Protein AF-A0A1B6LTP5-F1 (afdb_monomer)

Solvent-accessible surface area (backbone atoms only — not comparable to full-atom values): 7161 Å² total; per-residue (Å²): 114,50,76,56,92,80,65,54,70,67,59,55,53,52,52,50,52,52,48,52,52,49,47,65,78,39,52,94,36,56,46,75,42,66,85,75,42,91,41,58,79,63,34,39,38,73,46,77,48,63,45,97,82,66,47,29,32,32,39,39,36,42,29,46,72,28,31,40,36,32,54,70,44,69,54,53,80,86,54,36,30,70,74,47,83,49,97,93,43,55,33,67,57,40,37,45,36,68,76,67,64,50,85,71,74,79,76,77,76,83,69,93,62,86,83,78,80,80,131

Secondary structure (DSSP, 8-state):
-EE-TT--HHHHHHHHHHHHHHHHHTGGGEEEE-S---PPTTEEEEEEEE-TTSSEEEEEEEETTEEEEEEEEEPPTTTHHHH---SSS-HHHHHHHHHH------------S------

Structure (mmCIF, N/CA/C/O backbone):
data_AF-A0A1B6LTP5-F1
#
_entry.id   AF-A0A1B6LTP5-F1
#
loop_
_atom_site.group_PDB
_atom_site.id
_atom_site.type_symbol
_atom_site.label_atom_id
_atom_site.label_alt_id
_atom_site.label_comp_id
_atom_site.label_asym_id
_atom_site.label_entity_id
_atom_site.label_seq_id
_atom_site.pdbx_PDB_ins_code
_atom_site.Cartn_x
_atom_site.Cartn_y
_atom_site.Cartn_z
_atom_site.occupancy
_atom_site.B_iso_or_equiv
_atom_site.auth_seq_id
_atom_site.auth_comp_id
_atom_site.auth_asym_id
_atom_site.auth_atom_id
_atom_site.pdbx_PDB_model_num
ATOM 1 N N . SER A 1 1 ? -7.885 11.451 1.983 1.00 58.44 1 SER A N 1
ATOM 2 C CA . SER A 1 1 ? -8.425 10.881 3.230 1.00 58.44 1 SER A CA 1
ATOM 3 C C . SER A 1 1 ? -9.833 10.360 2.972 1.00 58.44 1 SER A C 1
ATOM 5 O O . SER A 1 1 ? -10.492 10.853 2.062 1.00 58.44 1 SER A O 1
ATOM 7 N N . VAL A 1 2 ? -10.267 9.317 3.680 1.00 67.62 2 VAL A N 1
ATOM 8 C CA . VAL A 1 2 ? -11.589 8.680 3.495 1.00 67.62 2 VAL A CA 1
ATOM 9 C C . VAL A 1 2 ? -12.360 8.751 4.817 1.00 67.62 2 VAL A C 1
ATOM 11 O O . VAL A 1 2 ? -11.737 8.634 5.867 1.00 67.62 2 VAL A O 1
ATOM 14 N N . ASN A 1 3 ? -13.682 8.948 4.771 1.00 72.81 3 ASN A N 1
ATOM 15 C CA . ASN A 1 3 ? -14.572 8.931 5.943 1.00 72.81 3 ASN A CA 1
ATOM 16 C C . ASN A 1 3 ? -15.394 7.624 5.960 1.00 72.81 3 ASN A C 1
ATOM 18 O O . ASN A 1 3 ? -15.940 7.248 4.921 1.00 72.81 3 ASN A O 1
ATOM 22 N N . PHE A 1 4 ? -15.514 6.924 7.102 1.00 67.75 4 PHE A N 1
ATOM 23 C CA . PHE A 1 4 ? -16.094 5.550 7.153 1.00 67.75 4 PHE A CA 1
ATOM 24 C C . PHE A 1 4 ? -17.433 5.406 7.886 1.00 67.75 4 PHE A C 1
ATOM 26 O O . PHE A 1 4 ? -17.795 4.284 8.250 1.00 67.75 4 PHE A O 1
ATOM 33 N N . GLU A 1 5 ? -18.194 6.484 8.092 1.00 67.25 5 GLU A N 1
ATOM 34 C CA . GLU A 1 5 ? -19.435 6.452 8.892 1.00 67.25 5 GLU A CA 1
ATOM 35 C C . GLU A 1 5 ? -20.460 5.394 8.444 1.00 67.25 5 GLU A C 1
ATOM 37 O O . GLU A 1 5 ? -21.245 4.919 9.261 1.00 67.25 5 GLU A O 1
ATOM 42 N N . LYS A 1 6 ? -20.436 4.967 7.173 1.00 71.56 6 LYS A N 1
ATOM 43 C CA . LYS A 1 6 ? -21.409 4.013 6.610 1.00 71.56 6 LYS A CA 1
ATOM 44 C C . LYS A 1 6 ? -20.79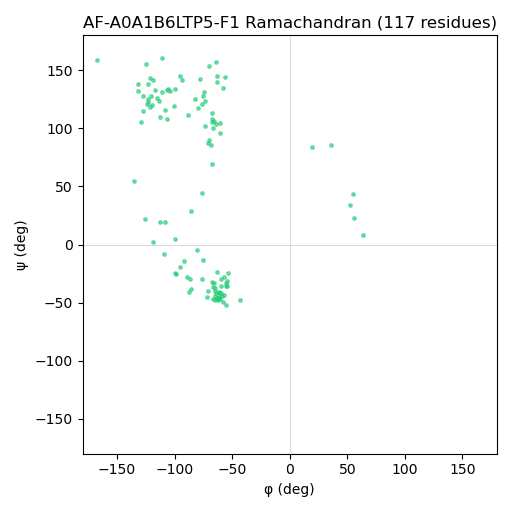2 2.782 5.946 1.00 71.56 6 LYS A C 1
ATOM 46 O O . LYS A 1 6 ? -21.444 2.153 5.118 1.00 71.56 6 LYS A O 1
ATOM 51 N N . ILE A 1 7 ? -19.552 2.409 6.276 1.00 77.19 7 ILE A N 1
ATOM 52 C CA . ILE A 1 7 ? -18.976 1.182 5.702 1.00 77.19 7 ILE A CA 1
ATOM 53 C C . ILE A 1 7 ? -19.617 -0.054 6.351 1.00 77.19 7 ILE A C 1
ATOM 55 O O . ILE A 1 7 ? -19.526 -0.204 7.575 1.00 77.19 7 ILE A O 1
ATOM 59 N N . PRO A 1 8 ? -20.221 -0.967 5.561 1.00 81.56 8 PRO A N 1
ATOM 60 C CA . PRO A 1 8 ? -20.792 -2.206 6.078 1.00 81.56 8 PRO A CA 1
ATOM 61 C C . PRO A 1 8 ? -19.763 -3.030 6.858 1.00 81.56 8 PRO A C 1
ATOM 63 O O . PRO A 1 8 ? -18.598 -3.120 6.466 1.00 81.56 8 PRO A O 1
ATOM 66 N N . ALA A 1 9 ? -20.200 -3.699 7.929 1.00 80.62 9 ALA A N 1
ATOM 67 C CA . ALA A 1 9 ? -19.333 -4.527 8.775 1.00 80.62 9 ALA A CA 1
ATOM 68 C C . ALA A 1 9 ? -18.557 -5.602 7.987 1.00 80.62 9 ALA A C 1
ATOM 70 O O . ALA A 1 9 ? -17.417 -5.915 8.325 1.00 80.62 9 ALA A O 1
ATOM 71 N N . PHE A 1 10 ? -19.140 -6.108 6.896 1.00 84.69 10 PHE A N 1
ATOM 72 C CA . PHE A 1 10 ? -18.473 -7.026 5.976 1.00 84.69 10 PHE A CA 1
ATOM 73 C C . PHE A 1 10 ? -17.149 -6.457 5.442 1.00 84.69 10 PHE A C 1
ATOM 75 O O . PHE A 1 10 ? -16.099 -7.081 5.591 1.00 84.69 10 PHE A O 1
ATOM 82 N N . TRP A 1 11 ? -17.176 -5.238 4.898 1.00 83.12 11 TRP A N 1
ATOM 83 C CA . TRP A 1 11 ? -15.990 -4.584 4.344 1.00 83.12 11 TRP A CA 1
ATOM 84 C C . TRP A 1 11 ? -14.955 -4.261 5.417 1.00 83.12 11 TRP A C 1
ATOM 86 O O . TRP A 1 11 ? -13.765 -4.385 5.149 1.00 83.12 11 TRP A O 1
ATOM 96 N N . LYS A 1 12 ? -15.390 -3.944 6.645 1.00 81.38 12 LYS A N 1
ATOM 97 C CA . LYS A 1 12 ? -14.481 -3.741 7.787 1.00 81.38 12 LYS A CA 1
ATOM 98 C C . LYS A 1 12 ? -13.683 -5.005 8.122 1.00 81.38 12 LYS A C 1
ATOM 100 O O . LYS A 1 12 ? -12.493 -4.928 8.401 1.00 81.38 12 LYS A O 1
ATOM 105 N N . ASN A 1 13 ? -14.318 -6.175 8.076 1.00 86.38 13 ASN A N 1
ATOM 106 C CA . ASN A 1 13 ? -13.632 -7.440 8.350 1.00 86.38 13 ASN A CA 1
ATOM 107 C C . ASN A 1 13 ? -12.666 -7.815 7.214 1.00 86.38 13 ASN A C 1
ATOM 109 O O . ASN A 1 13 ? -11.548 -8.269 7.454 1.00 86.38 13 ASN A O 1
ATOM 113 N N . VAL A 1 14 ? -13.074 -7.581 5.963 1.00 87.62 14 VAL A N 1
ATOM 114 C CA . VAL A 1 14 ? -12.220 -7.825 4.793 1.00 87.62 14 VAL A CA 1
ATOM 115 C C . VAL A 1 14 ? -10.970 -6.945 4.832 1.00 87.62 14 VAL A C 1
ATOM 117 O O . VAL A 1 14 ? -9.864 -7.462 4.672 1.00 87.62 14 VAL A O 1
ATOM 120 N N . THR A 1 15 ? -11.113 -5.644 5.098 1.00 84.44 15 THR A N 1
ATOM 121 C CA . THR A 1 15 ? -9.959 -4.737 5.198 1.00 84.44 15 THR A CA 1
ATOM 122 C C . THR A 1 15 ? -9.058 -5.092 6.373 1.00 84.44 15 THR A C 1
ATOM 124 O O . THR A 1 15 ? -7.840 -5.062 6.219 1.00 84.44 15 THR A O 1
ATOM 127 N N . TYR A 1 16 ? -9.624 -5.514 7.509 1.00 83.44 16 TYR A N 1
ATOM 128 C CA . TYR A 1 16 ? -8.842 -5.987 8.651 1.00 83.44 16 TYR A CA 1
ATOM 129 C C . TYR A 1 16 ? -7.995 -7.222 8.307 1.00 83.44 16 TYR A C 1
ATOM 131 O O . TYR A 1 16 ? -6.800 -7.262 8.601 1.00 83.44 16 TYR A O 1
ATOM 139 N N . LYS A 1 17 ? -8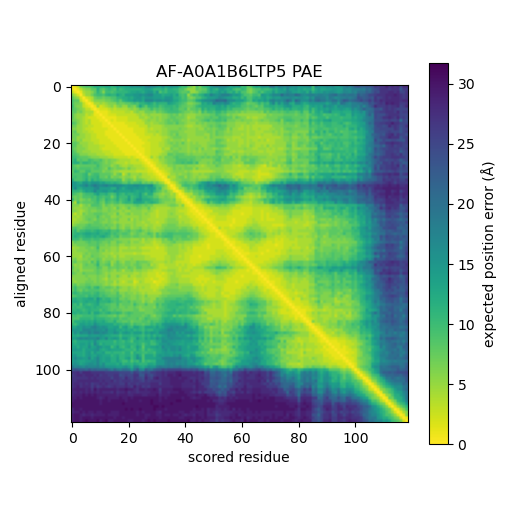.572 -8.213 7.613 1.00 88.44 17 LYS A N 1
ATOM 140 C CA . LYS A 1 17 ? -7.823 -9.393 7.147 1.00 88.44 17 LYS A CA 1
ATOM 141 C C . LYS A 1 17 ? -6.740 -9.028 6.135 1.00 88.44 17 LYS A C 1
ATOM 143 O O . LYS A 1 17 ? -5.627 -9.544 6.223 1.00 88.44 17 LYS A O 1
ATOM 148 N N . ALA A 1 18 ? -7.045 -8.133 5.197 1.00 86.50 18 ALA A N 1
ATOM 149 C CA . ALA A 1 18 ? -6.070 -7.649 4.224 1.00 86.50 18 ALA A CA 1
ATOM 150 C C . ALA A 1 18 ? -4.901 -6.927 4.912 1.00 86.50 18 ALA A C 1
ATOM 152 O O . ALA A 1 18 ? -3.742 -7.165 4.574 1.00 86.50 18 ALA A O 1
ATOM 153 N N . TYR A 1 19 ? -5.197 -6.107 5.924 1.00 84.00 19 TYR A N 1
ATOM 154 C CA . TYR A 1 19 ? -4.187 -5.458 6.750 1.00 84.00 19 TYR A CA 1
ATOM 155 C C . TYR A 1 19 ? -3.306 -6.475 7.479 1.00 84.00 19 TYR A C 1
ATOM 157 O O . TYR A 1 19 ? -2.085 -6.374 7.414 1.00 84.00 19 TYR A O 1
ATOM 165 N N . ALA A 1 20 ? -3.899 -7.491 8.112 1.00 86.19 20 ALA A N 1
ATOM 166 C CA . ALA A 1 20 ? -3.149 -8.536 8.807 1.00 86.19 20 ALA A CA 1
ATOM 167 C C . ALA A 1 20 ? -2.206 -9.306 7.864 1.00 86.19 20 ALA A C 1
ATOM 169 O O . ALA A 1 20 ? -1.048 -9.543 8.208 1.00 86.19 20 ALA A O 1
ATOM 170 N N . ALA A 1 21 ? -2.665 -9.640 6.654 1.00 87.00 21 ALA A N 1
ATOM 171 C CA . ALA A 1 21 ? -1.837 -10.290 5.640 1.00 87.00 21 ALA A CA 1
ATOM 172 C C . ALA A 1 21 ? -0.684 -9.388 5.169 1.00 87.00 21 ALA A C 1
ATOM 174 O O . ALA A 1 21 ? 0.456 -9.845 5.077 1.00 87.00 21 ALA A O 1
ATOM 175 N N . MET A 1 22 ? -0.954 -8.101 4.920 1.00 82.50 22 MET A N 1
ATOM 176 C CA . MET A 1 22 ? 0.089 -7.131 4.570 1.00 82.50 22 MET A CA 1
ATOM 177 C C . MET A 1 22 ? 1.102 -6.964 5.695 1.00 82.50 22 MET A C 1
ATOM 179 O O . MET A 1 22 ? 2.301 -7.019 5.441 1.00 82.50 22 MET A O 1
ATOM 183 N N . ARG A 1 23 ? 0.638 -6.821 6.937 1.00 83.94 23 ARG A N 1
ATOM 184 C CA . ARG A 1 23 ? 1.500 -6.737 8.114 1.00 83.94 23 ARG A CA 1
ATOM 185 C C . ARG A 1 23 ? 2.399 -7.962 8.226 1.00 83.94 23 ARG A C 1
ATOM 187 O O . ARG A 1 23 ? 3.578 -7.807 8.509 1.00 83.94 23 ARG A O 1
ATOM 194 N N . PHE A 1 24 ? 1.866 -9.160 7.995 1.00 85.19 24 PHE A N 1
ATOM 195 C CA . PHE A 1 24 ? 2.654 -10.389 8.033 1.00 85.19 24 PHE A CA 1
ATOM 196 C C . PHE A 1 24 ? 3.722 -10.417 6.930 1.00 85.19 24 PHE A C 1
ATOM 198 O O . PHE A 1 24 ? 4.891 -10.671 7.208 1.00 85.19 24 PHE A O 1
ATOM 205 N N . ALA A 1 25 ? 3.348 -10.090 5.691 1.00 81.31 25 ALA A N 1
ATOM 206 C CA . ALA A 1 25 ? 4.277 -10.071 4.560 1.00 81.31 25 ALA A CA 1
ATOM 207 C C . ALA A 1 25 ? 5.346 -8.968 4.671 1.00 81.31 25 ALA A C 1
ATOM 209 O O . ALA A 1 25 ? 6.472 -9.142 4.210 1.00 81.31 25 ALA A O 1
ATOM 210 N N . ALA A 1 26 ? 4.997 -7.836 5.282 1.00 81.31 26 ALA A N 1
ATOM 211 C CA . ALA A 1 26 ? 5.835 -6.648 5.399 1.00 81.31 26 ALA A CA 1
ATOM 212 C C . ALA A 1 26 ? 6.356 -6.407 6.827 1.00 81.31 26 ALA A C 1
ATOM 214 O O . ALA A 1 26 ? 6.771 -5.292 7.141 1.00 81.31 26 ALA A O 1
ATOM 215 N N . TYR A 1 27 ? 6.353 -7.431 7.689 1.00 80.62 27 TYR A N 1
ATOM 216 C CA . TYR A 1 27 ? 6.628 -7.295 9.126 1.00 80.62 27 TYR A CA 1
ATOM 217 C C . TYR A 1 27 ? 7.972 -6.617 9.437 1.00 80.62 27 TYR A C 1
ATOM 219 O O . TYR A 1 27 ? 8.088 -5.878 10.406 1.00 80.62 27 TYR A O 1
ATOM 227 N N . GLN A 1 28 ? 8.988 -6.816 8.594 1.00 81.25 28 GLN A N 1
ATOM 228 C CA . GLN A 1 28 ? 10.317 -6.216 8.776 1.00 81.25 28 GLN A CA 1
ATOM 229 C C . GLN A 1 28 ? 10.383 -4.719 8.437 1.00 81.25 28 GLN A C 1
ATOM 231 O O . GLN A 1 28 ? 11.364 -4.058 8.763 1.00 81.25 28 GLN A O 1
ATOM 236 N N . TYR A 1 29 ? 9.361 -4.188 7.767 1.00 83.69 29 TYR A N 1
ATOM 237 C CA . TYR A 1 29 ? 9.332 -2.823 7.244 1.00 83.69 29 TYR A CA 1
ATOM 238 C C . TYR A 1 29 ? 8.207 -1.984 7.852 1.00 83.69 29 TYR A C 1
ATOM 240 O O . TYR A 1 29 ? 8.042 -0.832 7.450 1.00 83.69 29 TYR A O 1
ATOM 248 N N . VAL A 1 30 ? 7.435 -2.545 8.790 1.00 86.25 30 VAL A N 1
ATOM 249 C CA . VAL A 1 30 ? 6.295 -1.886 9.430 1.00 86.25 30 VAL A CA 1
ATOM 250 C C . VAL A 1 30 ? 6.672 -1.339 10.806 1.00 86.25 30 VAL A C 1
ATOM 252 O O . VAL A 1 30 ? 7.284 -2.017 11.625 1.00 86.25 30 VAL A O 1
ATOM 255 N N . SER A 1 31 ? 6.270 -0.104 11.064 1.00 85.25 31 SER A N 1
ATOM 256 C CA . SER A 1 31 ? 6.318 0.548 12.364 1.00 85.25 31 SER A CA 1
ATOM 257 C C . SER A 1 31 ? 4.909 1.009 12.691 1.00 85.25 31 SER A C 1
ATOM 259 O O . SER A 1 31 ? 4.327 1.782 11.935 1.00 85.25 31 SER A O 1
ATOM 261 N N . GLU A 1 32 ? 4.350 0.545 13.799 1.00 83.88 32 GLU A N 1
ATOM 262 C CA . GLU A 1 32 ? 3.005 0.924 14.225 1.00 83.88 32 GLU A CA 1
ATOM 263 C C . GLU A 1 32 ? 3.054 1.614 15.577 1.00 83.88 32 GLU A C 1
ATOM 265 O O . GLU A 1 32 ? 3.803 1.204 16.463 1.00 83.88 32 GLU A O 1
ATOM 270 N N . ASP A 1 33 ? 2.221 2.631 15.732 1.00 82.88 33 ASP A N 1
ATOM 271 C CA . ASP A 1 33 ? 2.014 3.334 16.985 1.00 82.88 33 ASP A CA 1
ATOM 272 C C . ASP A 1 33 ? 0.535 3.255 17.374 1.00 82.88 33 ASP A C 1
ATOM 274 O O . ASP A 1 33 ? -0.343 3.731 16.647 1.00 82.88 33 ASP A O 1
ATOM 278 N N . PHE A 1 34 ? 0.280 2.626 18.520 1.00 80.50 34 PHE A N 1
ATOM 279 C CA . PHE A 1 34 ? -1.037 2.484 19.148 1.00 80.50 34 PHE A CA 1
ATOM 280 C C . PHE A 1 34 ? -1.166 3.327 20.424 1.00 80.50 34 PHE A C 1
ATOM 282 O O . PHE A 1 34 ? -2.247 3.381 21.003 1.00 80.50 34 PHE A O 1
ATOM 289 N N . ILE A 1 35 ? -0.072 3.931 20.903 1.00 69.44 35 ILE A N 1
ATOM 290 C CA . ILE A 1 35 ? -0.010 4.546 22.234 1.00 69.44 35 ILE A CA 1
ATOM 291 C C . ILE A 1 35 ? -0.536 5.982 22.185 1.00 69.44 35 ILE A C 1
ATOM 293 O O . ILE A 1 35 ? -1.265 6.388 23.087 1.00 69.44 35 ILE A O 1
ATOM 297 N N . SER A 1 36 ? -0.228 6.722 21.115 1.00 65.56 36 SER A N 1
ATOM 298 C CA . SER A 1 36 ? -0.652 8.122 20.960 1.00 65.56 36 SER A CA 1
ATOM 299 C C . SER A 1 36 ? -1.208 8.449 19.565 1.00 65.56 36 SER A C 1
ATOM 301 O O . SER A 1 36 ? -0.721 9.380 18.916 1.00 65.56 36 SER A O 1
ATOM 303 N N . PRO A 1 37 ? -2.227 7.727 19.059 1.00 64.06 37 PRO A N 1
ATOM 304 C CA . PRO A 1 37 ? -2.880 8.098 17.811 1.00 64.06 37 PRO A CA 1
ATOM 305 C C . PRO A 1 37 ? -3.712 9.375 18.019 1.00 64.06 37 PRO A C 1
ATOM 307 O O . PRO A 1 37 ? -4.905 9.322 18.293 1.00 64.06 37 PRO A O 1
ATOM 310 N N . ASN A 1 38 ? -3.097 10.548 17.853 1.00 70.88 38 ASN A N 1
ATOM 311 C CA . ASN A 1 38 ? -3.796 11.840 17.764 1.00 70.88 38 ASN A CA 1
ATOM 312 C C . ASN A 1 38 ? -4.448 12.025 16.378 1.00 70.88 38 ASN A C 1
ATOM 314 O O . ASN A 1 38 ? -4.329 13.077 15.751 1.00 70.88 38 ASN A O 1
ATOM 318 N N . ASN A 1 39 ? -5.105 10.978 15.876 1.00 78.94 39 ASN A N 1
ATOM 319 C CA . ASN A 1 39 ? -5.691 10.952 14.541 1.00 78.94 39 ASN A CA 1
ATOM 320 C C . ASN A 1 39 ? -7.179 11.339 14.593 1.00 78.94 39 ASN A C 1
ATOM 322 O O . ASN A 1 39 ? -7.873 10.984 15.550 1.00 78.94 39 ASN A O 1
ATOM 326 N N . PRO A 1 40 ? -7.697 12.041 13.569 1.00 76.06 40 PRO A N 1
ATOM 327 C CA . PRO A 1 40 ? -9.096 12.447 13.525 1.00 76.06 40 PRO A CA 1
ATOM 328 C C . PRO A 1 40 ? -10.052 11.240 13.606 1.00 76.06 40 PRO A C 1
ATOM 330 O O . PRO A 1 40 ? -9.852 10.234 12.913 1.00 76.06 40 PRO A O 1
ATOM 333 N N . PRO A 1 41 ? -11.117 11.315 14.431 1.00 72.50 41 PRO A N 1
ATOM 334 C CA . PRO A 1 41 ? -12.114 10.257 14.510 1.00 72.50 41 PRO A CA 1
ATOM 335 C C . PRO A 1 41 ? -12.833 10.106 13.162 1.00 72.50 41 PRO A C 1
ATOM 337 O O . PRO A 1 41 ? -13.067 11.079 12.452 1.00 72.50 41 PRO A O 1
ATOM 340 N N . ASN A 1 42 ? -13.194 8.870 12.809 1.00 76.38 42 ASN A N 1
ATOM 341 C CA . ASN A 1 42 ? -13.881 8.505 11.559 1.00 76.38 42 ASN A CA 1
ATOM 342 C C . ASN A 1 42 ? -13.122 8.760 10.246 1.00 76.38 42 ASN A C 1
ATOM 344 O O . ASN A 1 42 ? -13.706 8.532 9.182 1.00 76.38 42 ASN A O 1
ATOM 348 N N . GLN A 1 43 ? -11.839 9.126 10.297 1.00 78.25 43 GLN A N 1
ATOM 349 C CA . GLN A 1 43 ? -11.018 9.390 9.118 1.00 78.25 43 GLN A CA 1
ATOM 350 C C . GLN A 1 43 ? -9.762 8.504 9.091 1.00 78.25 43 GLN A C 1
ATOM 352 O O . GLN A 1 43 ? -9.145 8.236 10.117 1.00 78.25 43 GLN A O 1
ATOM 357 N N . ILE A 1 44 ? -9.429 7.983 7.906 1.00 82.00 44 ILE A N 1
ATOM 358 C CA . ILE A 1 44 ? -8.192 7.247 7.648 1.00 82.00 44 ILE A CA 1
ATOM 359 C C . ILE A 1 44 ? -7.519 7.986 6.515 1.00 82.00 44 ILE A C 1
ATOM 361 O O . ILE A 1 44 ? -8.098 8.231 5.444 1.00 82.00 44 ILE A O 1
ATOM 365 N N . GLU A 1 45 ? -6.285 8.362 6.781 1.00 83.81 45 GLU A N 1
ATOM 366 C CA . GLU A 1 45 ? -5.420 8.987 5.810 1.00 83.81 45 GLU A CA 1
ATOM 367 C C . GLU A 1 45 ? -4.414 7.964 5.324 1.00 83.81 45 GLU A C 1
ATOM 369 O O . GLU A 1 45 ? -3.802 7.244 6.109 1.00 83.81 45 GLU A O 1
ATOM 374 N N . PHE A 1 46 ? -4.266 7.902 4.008 1.00 85.25 46 PHE A N 1
ATOM 375 C CA . PHE A 1 46 ? -3.284 7.068 3.345 1.00 85.25 46 PHE A CA 1
ATOM 376 C C . PHE A 1 46 ? -2.384 7.988 2.541 1.00 85.25 46 PHE A C 1
ATOM 378 O O . PHE A 1 46 ? -2.867 8.806 1.756 1.00 85.25 46 PHE A O 1
ATOM 385 N N . ASN A 1 47 ? -1.085 7.845 2.738 1.00 85.38 47 ASN A N 1
ATOM 386 C CA . ASN A 1 47 ? -0.064 8.539 1.983 1.00 85.38 47 ASN A CA 1
ATOM 387 C C . ASN A 1 47 ? 0.911 7.492 1.447 1.00 85.38 47 ASN A C 1
ATOM 389 O O . ASN A 1 47 ? 1.391 6.650 2.202 1.00 85.38 47 ASN A O 1
ATOM 393 N N . ALA A 1 48 ? 1.164 7.518 0.144 1.00 87.00 48 ALA A N 1
ATOM 394 C CA . ALA A 1 48 ? 2.084 6.608 -0.515 1.00 87.00 48 ALA A CA 1
ATOM 395 C C . ALA A 1 48 ? 3.083 7.432 -1.322 1.00 87.00 48 ALA A C 1
ATOM 397 O O . ALA A 1 48 ? 2.714 8.096 -2.287 1.00 87.00 48 ALA A O 1
ATOM 398 N N . ASN A 1 49 ? 4.350 7.365 -0.929 1.00 87.62 49 ASN A N 1
ATOM 399 C CA . ASN A 1 49 ? 5.444 8.058 -1.588 1.00 87.62 49 ASN A CA 1
ATOM 400 C C . ASN A 1 49 ? 6.358 7.031 -2.242 1.00 87.62 49 ASN A C 1
ATOM 402 O O . ASN A 1 49 ? 7.054 6.278 -1.556 1.00 87.62 49 ASN A O 1
ATOM 406 N N . PHE A 1 50 ? 6.353 6.991 -3.569 1.00 86.25 50 PHE A N 1
ATOM 407 C CA . PHE A 1 50 ? 7.270 6.152 -4.330 1.00 86.25 50 PHE A CA 1
ATOM 408 C C . PHE A 1 50 ? 8.650 6.809 -4.391 1.00 86.25 50 PHE A C 1
ATOM 410 O O . PHE A 1 50 ? 8.766 8.028 -4.512 1.00 86.25 50 PHE A O 1
ATOM 417 N N . ALA A 1 51 ? 9.705 6.001 -4.314 1.00 85.81 51 ALA A N 1
ATOM 418 C CA . ALA A 1 51 ? 11.051 6.473 -4.606 1.00 85.81 51 ALA A CA 1
ATOM 419 C C . ALA A 1 51 ? 11.161 6.909 -6.084 1.00 85.81 51 ALA A C 1
ATOM 421 O O . ALA A 1 51 ? 10.402 6.405 -6.917 1.00 85.81 51 ALA A O 1
ATOM 422 N N . PRO A 1 52 ? 12.118 7.786 -6.448 1.00 81.94 52 PRO A N 1
ATOM 423 C CA . PRO A 1 52 ? 12.287 8.250 -7.831 1.00 81.94 52 PRO A CA 1
ATOM 424 C C . PRO A 1 52 ? 12.513 7.120 -8.843 1.00 81.94 52 PRO A C 1
ATOM 426 O O . PRO A 1 52 ? 12.149 7.233 -10.008 1.00 81.94 52 PRO A O 1
ATOM 429 N N . ASP A 1 53 ? 13.091 6.001 -8.401 1.00 82.88 53 ASP A N 1
ATOM 430 C CA . ASP A 1 53 ? 13.300 4.816 -9.231 1.00 82.88 53 ASP A CA 1
ATOM 431 C C . ASP A 1 53 ? 12.038 3.943 -9.376 1.00 82.88 53 ASP A C 1
ATOM 433 O O . ASP A 1 53 ? 12.048 2.958 -10.118 1.00 82.88 53 ASP A O 1
ATOM 437 N N . LEU A 1 54 ? 10.951 4.285 -8.676 1.00 80.69 54 LEU A N 1
ATOM 438 C CA . LEU A 1 54 ? 9.672 3.579 -8.608 1.00 80.69 54 LEU A CA 1
ATOM 439 C C . LEU A 1 54 ? 9.816 2.111 -8.165 1.00 80.69 54 LEU A C 1
ATOM 441 O O . LEU A 1 54 ? 8.982 1.277 -8.529 1.00 80.69 54 LEU A O 1
ATOM 445 N N . ARG A 1 55 ? 10.898 1.747 -7.458 1.00 84.94 55 ARG A N 1
ATOM 446 C CA . ARG A 1 55 ? 11.149 0.367 -6.988 1.00 84.94 55 ARG A CA 1
ATOM 447 C C . ARG A 1 55 ? 10.767 0.161 -5.534 1.00 84.94 55 ARG A C 1
ATOM 449 O O . ARG A 1 55 ? 10.478 -0.974 -5.150 1.00 84.94 55 ARG A O 1
ATOM 456 N N . SER A 1 56 ? 10.763 1.225 -4.743 1.00 87.06 56 SER A N 1
ATOM 457 C CA . SER A 1 56 ? 10.308 1.197 -3.361 1.00 87.06 56 SER A CA 1
ATOM 458 C C . SER A 1 56 ? 9.212 2.222 -3.101 1.00 87.06 56 SER A C 1
ATOM 460 O O . SER A 1 56 ? 9.075 3.216 -3.817 1.00 87.06 56 SER A O 1
ATOM 462 N N . VAL A 1 57 ? 8.400 1.945 -2.084 1.00 88.50 57 VAL A N 1
ATOM 463 C CA . VAL A 1 57 ? 7.324 2.822 -1.628 1.00 88.50 57 VAL A CA 1
ATOM 464 C C . VAL A 1 57 ? 7.386 2.987 -0.113 1.00 88.50 57 VAL A C 1
ATOM 466 O O . VAL A 1 57 ? 7.627 2.033 0.629 1.00 88.50 57 VAL A O 1
ATOM 469 N N . ASN A 1 58 ? 7.169 4.214 0.340 1.00 89.75 58 ASN A N 1
ATOM 470 C CA . ASN A 1 58 ? 6.899 4.541 1.729 1.00 89.75 58 ASN A CA 1
ATOM 471 C C . ASN A 1 58 ? 5.394 4.732 1.873 1.00 89.75 58 ASN A C 1
ATOM 473 O O . ASN A 1 58 ? 4.829 5.604 1.217 1.00 89.75 58 ASN A O 1
ATOM 477 N N . LEU A 1 59 ? 4.750 3.921 2.704 1.00 87.94 59 LEU A N 1
ATOM 478 C CA . LEU A 1 59 ? 3.314 3.999 2.939 1.00 87.94 59 LEU A CA 1
ATOM 479 C C . LEU A 1 59 ? 3.067 4.431 4.377 1.00 87.94 59 LEU A C 1
ATOM 481 O O . LEU A 1 59 ? 3.506 3.769 5.308 1.00 87.94 59 LEU A O 1
ATOM 485 N N . THR A 1 60 ? 2.337 5.518 4.565 1.00 88.12 60 THR A N 1
ATOM 486 C CA . THR A 1 60 ? 1.886 5.979 5.874 1.00 88.12 60 THR A CA 1
ATOM 487 C C . THR A 1 60 ? 0.372 5.891 5.911 1.00 88.12 60 THR A C 1
ATOM 489 O O . THR A 1 60 ? -0.312 6.430 5.044 1.00 88.12 60 THR A O 1
ATOM 492 N N . MET A 1 61 ? -0.150 5.203 6.916 1.00 87.69 61 MET A N 1
ATOM 493 C CA . MET A 1 61 ? -1.570 5.093 7.195 1.00 87.69 61 MET A CA 1
ATOM 494 C 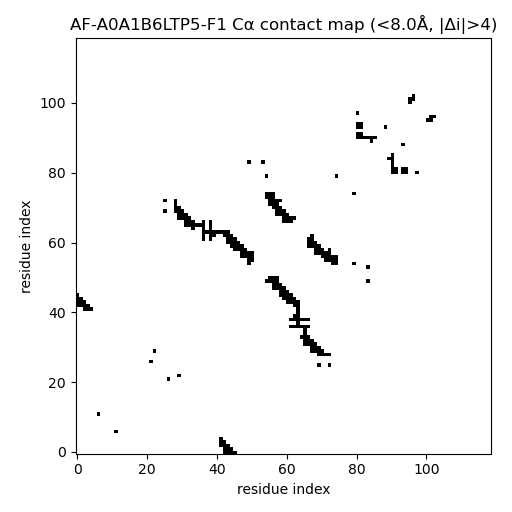C . MET A 1 61 ? -1.839 5.664 8.584 1.00 87.69 61 MET A C 1
ATOM 496 O O . MET A 1 61 ? -1.317 5.153 9.570 1.00 87.69 61 MET A O 1
ATOM 500 N N . ALA A 1 62 ? -2.666 6.696 8.667 1.00 87.19 62 ALA A N 1
ATOM 501 C CA . ALA A 1 62 ? -3.144 7.248 9.927 1.00 87.19 62 ALA A CA 1
ATOM 502 C C . ALA A 1 62 ? -4.604 6.836 10.100 1.00 87.19 62 ALA A C 1
ATOM 504 O O . ALA A 1 62 ? -5.463 7.319 9.368 1.00 87.19 62 ALA A O 1
ATOM 505 N N . ALA A 1 63 ? -4.879 5.908 11.016 1.00 84.31 63 ALA A N 1
ATOM 506 C CA . ALA A 1 63 ? -6.223 5.456 11.354 1.00 84.31 63 ALA A CA 1
ATOM 507 C C . ALA A 1 63 ? -6.608 5.924 12.770 1.00 84.31 63 ALA A C 1
ATOM 509 O O . ALA A 1 63 ? -5.725 6.194 13.583 1.00 84.31 63 ALA A O 1
ATOM 510 N N . PRO A 1 64 ? -7.903 5.970 13.131 1.00 80.69 64 PRO A N 1
ATOM 511 C CA . PRO A 1 64 ? -8.321 6.506 14.431 1.00 80.69 64 PRO A CA 1
ATOM 512 C C . PRO A 1 64 ? -7.733 5.754 15.633 1.00 80.69 64 PRO A C 1
ATOM 514 O O . PRO A 1 64 ? -7.534 6.331 16.691 1.00 80.69 64 PRO A O 1
ATOM 517 N N . LEU A 1 65 ? -7.467 4.455 15.470 1.00 81.94 65 LEU A N 1
ATOM 518 C CA . LEU A 1 65 ? -6.973 3.586 16.540 1.00 81.94 65 LEU A CA 1
ATOM 519 C C . LEU A 1 65 ? -5.448 3.435 16.549 1.00 81.94 65 LEU A C 1
ATOM 521 O O . LEU A 1 65 ? -4.904 2.969 17.544 1.00 81.94 65 LEU A O 1
ATOM 525 N N . PHE A 1 66 ? -4.771 3.740 15.440 1.00 85.12 66 PHE A N 1
ATOM 526 C CA . PHE A 1 66 ? -3.329 3.546 15.301 1.00 85.12 66 PHE A CA 1
ATOM 527 C C . PHE A 1 66 ? -2.778 4.245 14.063 1.00 85.12 66 PHE A C 1
ATOM 529 O O . PHE A 1 66 ? -3.487 4.472 13.081 1.00 85.12 66 PHE A O 1
ATOM 536 N N . THR A 1 67 ? -1.479 4.500 14.074 1.00 86.31 67 THR A N 1
ATOM 537 C CA . THR A 1 67 ? -0.732 4.933 12.894 1.00 86.31 67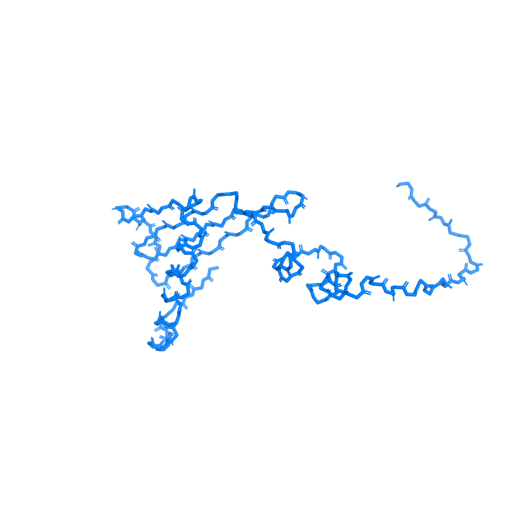 THR A CA 1
ATOM 538 C C . THR A 1 67 ? 0.198 3.809 12.466 1.00 86.31 67 THR A C 1
ATOM 540 O O . THR A 1 67 ? 0.928 3.274 13.292 1.00 86.31 67 THR A O 1
ATOM 543 N N . ALA A 1 68 ? 0.203 3.451 11.186 1.00 86.81 68 ALA A N 1
ATOM 544 C CA . ALA A 1 68 ? 1.145 2.497 10.612 1.00 86.81 68 ALA A CA 1
ATOM 545 C C . ALA A 1 68 ? 2.021 3.180 9.563 1.00 86.81 68 ALA A C 1
ATOM 547 O O . ALA A 1 68 ? 1.536 3.891 8.686 1.00 86.81 68 ALA A O 1
ATOM 548 N N . GLN A 1 69 ? 3.322 2.948 9.638 1.00 88.88 69 GLN A N 1
ATOM 549 C CA . GLN A 1 69 ? 4.313 3.434 8.692 1.00 88.88 69 GLN A CA 1
ATOM 550 C C . GLN A 1 69 ? 5.076 2.248 8.130 1.00 88.88 69 GLN A C 1
ATOM 552 O O . GLN A 1 69 ? 5.710 1.497 8.864 1.00 88.88 69 GLN A O 1
ATOM 557 N N . PHE A 1 70 ? 5.057 2.110 6.817 1.00 88.38 70 PHE A N 1
ATOM 558 C CA . PHE A 1 70 ? 5.843 1.144 6.086 1.00 88.38 70 PHE A CA 1
ATOM 559 C C . PHE A 1 70 ? 6.947 1.886 5.347 1.00 88.38 70 PHE A C 1
ATOM 561 O O . PHE A 1 70 ? 6.667 2.713 4.477 1.00 88.38 70 PHE A O 1
ATOM 568 N N . LYS A 1 71 ? 8.203 1.620 5.701 1.00 88.62 71 LYS A N 1
ATOM 569 C CA . LYS A 1 71 ? 9.357 2.319 5.125 1.00 88.62 71 LYS A CA 1
ATOM 570 C C . LYS A 1 71 ? 10.107 1.405 4.171 1.00 88.62 71 LYS A C 1
ATOM 572 O O . LYS A 1 71 ? 10.438 0.276 4.517 1.00 88.62 71 LYS A O 1
ATOM 577 N N . ASN A 1 72 ? 10.425 1.929 2.992 1.00 87.50 72 ASN A N 1
ATOM 578 C CA . ASN A 1 72 ? 11.225 1.273 1.966 1.00 87.50 72 ASN A CA 1
ATOM 579 C C . ASN A 1 72 ? 10.678 -0.106 1.546 1.00 87.50 72 ASN A C 1
ATOM 581 O O . ASN A 1 72 ? 11.434 -1.064 1.376 1.00 87.50 72 ASN A O 1
ATOM 585 N N . LEU A 1 73 ? 9.356 -0.215 1.362 1.00 85.88 73 LEU A N 1
ATOM 586 C CA . LEU A 1 73 ? 8.746 -1.437 0.847 1.00 85.88 73 LEU A CA 1
ATOM 587 C C . LEU A 1 73 ? 9.156 -1.637 -0.603 1.00 85.88 73 LEU A C 1
ATOM 589 O O . LEU A 1 73 ? 8.757 -0.879 -1.487 1.00 85.88 73 LEU A O 1
ATOM 593 N N . ARG A 1 74 ? 9.942 -2.677 -0.856 1.00 87.00 74 ARG A N 1
ATOM 594 C 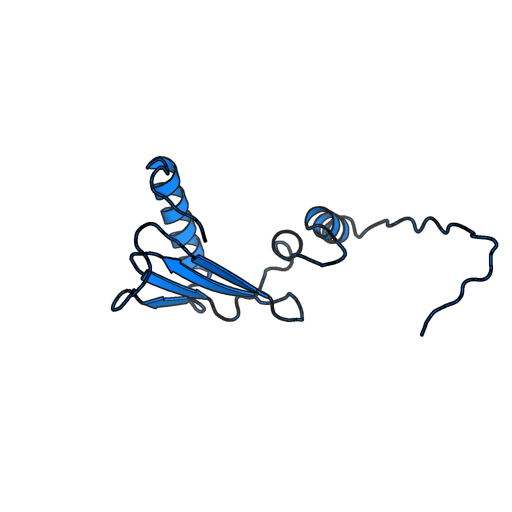CA . ARG A 1 74 ? 10.382 -3.024 -2.202 1.00 87.00 74 ARG A CA 1
ATOM 595 C C . ARG A 1 74 ? 9.239 -3.690 -2.965 1.00 87.00 74 ARG A C 1
ATOM 597 O O . ARG A 1 74 ? 8.732 -4.736 -2.566 1.00 87.00 74 ARG A O 1
ATOM 604 N N . LEU A 1 75 ? 8.848 -3.089 -4.082 1.00 82.75 75 LEU A N 1
ATOM 605 C CA . LEU A 1 75 ? 7.772 -3.598 -4.923 1.00 82.75 75 LEU A CA 1
ATOM 606 C C . LEU A 1 75 ? 8.262 -4.813 -5.707 1.00 82.75 75 LEU A C 1
ATOM 608 O O . LEU A 1 75 ? 9.310 -4.775 -6.359 1.00 82.75 75 LEU A O 1
ATOM 612 N N . ASN A 1 76 ? 7.479 -5.891 -5.683 1.00 83.88 76 ASN A N 1
ATOM 613 C CA . ASN A 1 76 ? 7.736 -7.023 -6.561 1.00 83.88 76 ASN A CA 1
ATOM 614 C C . ASN A 1 76 ? 7.583 -6.577 -8.028 1.00 83.88 76 ASN A C 1
ATOM 616 O O . ASN A 1 76 ? 6.670 -5.823 -8.375 1.00 83.88 76 ASN A O 1
ATOM 620 N N . ARG A 1 77 ? 8.469 -7.056 -8.904 1.00 80.75 77 ARG A N 1
ATOM 621 C CA . ARG A 1 77 ? 8.536 -6.660 -10.317 1.00 80.75 77 ARG A CA 1
ATOM 622 C C . ARG A 1 77 ? 7.196 -6.856 -11.039 1.00 80.75 77 ARG A C 1
ATOM 624 O O . ARG A 1 77 ? 6.831 -6.012 -11.847 1.00 80.75 77 ARG A O 1
ATOM 631 N N . ASN A 1 78 ? 6.461 -7.909 -10.686 1.00 80.31 78 ASN A N 1
ATOM 632 C CA . ASN A 1 78 ? 5.183 -8.275 -11.298 1.00 80.31 78 ASN A CA 1
ATOM 633 C C . ASN A 1 78 ? 4.003 -7.400 -10.847 1.00 80.31 78 ASN A C 1
ATOM 635 O O . ASN A 1 78 ? 3.064 -7.218 -11.614 1.00 80.31 78 ASN A O 1
ATOM 639 N N . ILE A 1 79 ? 4.031 -6.865 -9.619 1.00 80.62 79 ILE A N 1
ATOM 640 C CA . ILE A 1 79 ? 2.956 -5.985 -9.122 1.00 80.62 79 ILE A CA 1
ATOM 641 C C . ILE A 1 79 ? 3.230 -4.525 -9.466 1.00 80.62 79 ILE A C 1
ATOM 643 O O . ILE A 1 79 ? 2.297 -3.756 -9.649 1.00 80.62 79 ILE A O 1
ATOM 647 N N . ARG A 1 80 ? 4.510 -4.156 -9.601 1.00 82.44 80 ARG A N 1
ATOM 648 C 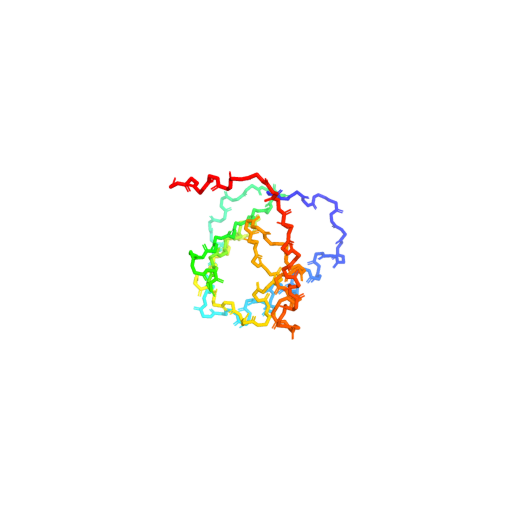CA . ARG A 1 80 ? 4.975 -2.800 -9.898 1.00 82.44 80 ARG A CA 1
ATOM 649 C C . ARG A 1 80 ? 4.166 -2.070 -10.984 1.00 82.44 80 ARG A C 1
ATOM 651 O O . ARG A 1 80 ? 3.779 -0.942 -10.697 1.00 82.44 80 ARG A O 1
ATOM 658 N N . PRO A 1 81 ? 3.857 -2.648 -12.166 1.00 80.56 81 PRO A N 1
ATOM 659 C CA . PRO A 1 81 ? 3.089 -1.928 -13.187 1.00 80.56 81 PRO A CA 1
ATOM 660 C C . PRO A 1 81 ? 1.662 -1.552 -12.759 1.00 80.56 81 PRO A C 1
ATOM 662 O O . PRO A 1 81 ? 1.109 -0.604 -13.298 1.00 80.56 81 PRO A O 1
ATOM 665 N N . TRP A 1 82 ? 1.075 -2.260 -11.792 1.00 80.25 82 TRP A N 1
ATOM 666 C CA . TRP A 1 82 ? -0.293 -2.018 -11.329 1.00 80.25 82 TRP A CA 1
ATOM 667 C C . TRP A 1 82 ? -0.389 -0.952 -10.241 1.00 80.25 82 TRP A C 1
ATOM 669 O O . TRP A 1 82 ? -1.415 -0.289 -10.126 1.00 80.25 82 TRP A O 1
ATOM 679 N N . VAL A 1 83 ? 0.656 -0.811 -9.422 1.00 81.56 83 VAL A N 1
ATOM 680 C CA . VAL A 1 83 ? 0.637 0.082 -8.249 1.00 81.56 83 VAL A CA 1
ATOM 681 C C . VAL A 1 83 ? 1.328 1.416 -8.521 1.00 81.56 83 VAL A C 1
ATOM 683 O O . VAL A 1 83 ? 1.041 2.403 -7.852 1.00 81.56 83 VAL A O 1
ATOM 686 N N . VAL A 1 84 ? 2.255 1.451 -9.480 1.00 81.75 84 VAL A N 1
ATOM 687 C CA . VAL A 1 84 ? 3.001 2.658 -9.836 1.00 81.75 84 VAL A CA 1
ATOM 688 C C . VAL A 1 84 ? 2.173 3.516 -10.788 1.00 81.75 84 VAL A C 1
ATOM 690 O O . VAL A 1 84 ? 1.781 3.061 -11.860 1.00 81.75 84 VAL A O 1
ATOM 693 N N . MET A 1 85 ? 1.959 4.778 -10.420 1.00 73.06 85 MET A N 1
ATOM 694 C CA . MET A 1 85 ? 1.414 5.790 -11.323 1.00 73.06 85 MET A CA 1
ATOM 695 C C . MET A 1 85 ? 2.567 6.452 -12.080 1.00 73.06 85 MET A C 1
ATOM 697 O O . MET A 1 85 ? 3.390 7.139 -11.477 1.00 73.06 85 MET A O 1
ATOM 701 N N . HIS A 1 86 ? 2.653 6.211 -13.389 1.00 75.75 86 HIS A N 1
ATOM 702 C CA . HIS A 1 86 ? 3.603 6.892 -14.270 1.00 75.75 86 HIS A CA 1
ATOM 703 C C . HIS A 1 86 ? 2.917 8.111 -14.909 1.00 75.75 86 HIS A C 1
ATOM 705 O O . HIS A 1 86 ? 1.750 7.990 -15.278 1.00 75.75 86 HIS A O 1
ATOM 711 N N . PRO A 1 87 ? 3.604 9.258 -15.078 1.00 73.88 87 PRO A N 1
ATOM 712 C CA . PRO A 1 87 ? 3.002 10.451 -15.684 1.00 73.88 87 PRO A CA 1
ATOM 713 C C . PRO A 1 87 ? 2.480 10.194 -17.108 1.00 73.88 87 PRO A C 1
ATOM 715 O O . PRO A 1 87 ? 1.352 10.558 -17.417 1.00 73.88 87 PRO A O 1
ATOM 718 N N . ASP A 1 88 ? 3.263 9.494 -17.936 1.00 77.75 88 ASP A N 1
ATOM 719 C CA . ASP A 1 88 ? 2.911 9.255 -19.349 1.00 77.75 88 ASP A CA 1
ATOM 720 C C . ASP A 1 88 ? 2.128 7.960 -19.622 1.00 77.75 88 ASP A C 1
ATOM 722 O O . ASP A 1 88 ? 1.612 7.774 -20.722 1.00 77.75 88 ASP A O 1
ATOM 726 N N . TYR A 1 89 ? 2.074 7.027 -18.665 1.00 72.56 89 TYR A N 1
ATOM 727 C CA . TYR A 1 89 ? 1.520 5.691 -18.902 1.00 72.56 89 TYR A CA 1
ATOM 728 C C . TYR A 1 89 ? 0.531 5.302 -17.817 1.00 72.56 89 TYR A C 1
ATOM 730 O O . TYR A 1 89 ? 0.821 5.357 -16.621 1.00 72.56 89 TYR A O 1
ATOM 738 N N . THR A 1 90 ? -0.623 4.806 -18.248 1.00 80.12 90 THR A N 1
ATOM 739 C CA . THR A 1 90 ? -1.591 4.210 -17.324 1.00 80.12 90 THR A CA 1
ATOM 740 C C . THR A 1 90 ? -1.067 2.874 -16.770 1.00 80.12 90 THR A C 1
ATOM 742 O O . THR A 1 90 ? -0.303 2.183 -17.452 1.00 80.12 90 THR A O 1
ATOM 745 N N . PRO A 1 91 ? -1.502 2.441 -15.570 1.00 79.75 91 PRO A N 1
ATOM 746 C CA . PRO A 1 91 ? -1.099 1.151 -15.001 1.00 79.75 91 PRO A CA 1
ATOM 747 C C . PRO A 1 91 ? -1.366 -0.044 -15.931 1.00 79.75 91 PRO A C 1
ATOM 749 O O . PRO A 1 91 ? -0.558 -0.967 -16.017 1.00 79.75 91 PRO A O 1
ATOM 752 N N . LEU A 1 92 ? -2.465 0.003 -16.695 1.00 80.06 92 LEU A N 1
ATOM 753 C CA . LEU A 1 92 ? -2.791 -1.015 -17.697 1.00 80.06 92 LEU A CA 1
ATOM 754 C C . LEU A 1 92 ? -1.735 -1.067 -18.812 1.00 80.06 92 LEU A C 1
ATOM 756 O O . LEU A 1 92 ? -1.272 -2.147 -19.161 1.00 80.06 92 LEU A O 1
ATOM 760 N N . GLN A 1 93 ? -1.316 0.087 -19.339 1.00 75.81 93 GLN A N 1
ATOM 761 C CA . GLN A 1 93 ? -0.278 0.169 -20.375 1.00 75.81 93 GLN A CA 1
ATOM 762 C C . GLN A 1 93 ? 1.094 -0.261 -19.848 1.00 75.81 93 GLN A C 1
ATOM 764 O O . GLN A 1 93 ? 1.859 -0.910 -20.562 1.00 75.81 93 GLN A O 1
ATOM 769 N N . LEU A 1 94 ? 1.415 0.058 -18.591 1.00 77.06 94 LEU A N 1
ATOM 770 C CA . LEU A 1 94 ? 2.636 -0.428 -17.946 1.00 77.06 94 LEU A CA 1
ATOM 771 C C . LEU A 1 94 ? 2.609 -1.948 -17.784 1.00 77.06 94 LEU A C 1
ATOM 773 O O . LEU A 1 94 ? 3.635 -2.594 -18.000 1.00 77.06 94 LEU A O 1
ATOM 777 N N . ALA A 1 95 ? 1.457 -2.522 -17.427 1.00 80.06 95 ALA A N 1
ATOM 778 C CA . ALA A 1 95 ? 1.287 -3.965 -17.317 1.00 80.06 95 ALA A CA 1
ATOM 779 C C . ALA A 1 95 ? 1.405 -4.631 -18.688 1.00 80.06 95 ALA A C 1
ATOM 781 O O . ALA A 1 95 ? 2.170 -5.582 -18.833 1.00 80.06 95 ALA A O 1
ATOM 782 N N . ASP A 1 96 ? 0.737 -4.086 -19.702 1.00 77.50 96 ASP A N 1
ATOM 783 C CA . ASP A 1 96 ? 0.802 -4.588 -21.070 1.00 77.50 96 ASP A CA 1
ATOM 784 C C . ASP A 1 96 ? 2.248 -4.583 -21.596 1.00 77.50 96 ASP A C 1
ATOM 786 O O . ASP A 1 96 ? 2.802 -5.613 -21.982 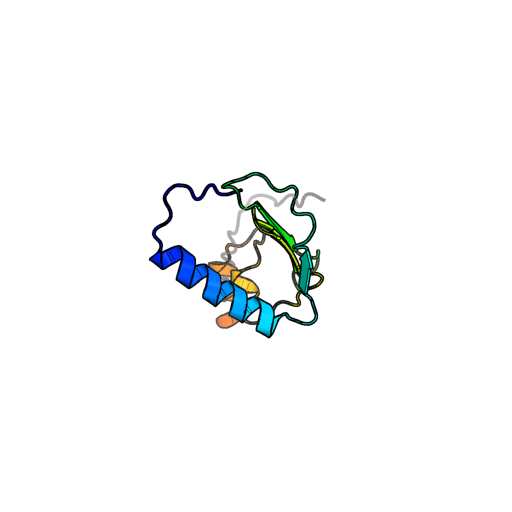1.00 77.50 96 ASP A O 1
ATOM 790 N N . LYS A 1 97 ? 2.953 -3.457 -21.447 1.00 75.88 97 LYS A N 1
ATOM 791 C CA . LYS A 1 97 ? 4.379 -3.347 -21.784 1.00 75.88 97 LYS A CA 1
ATOM 792 C C . LYS A 1 97 ? 5.253 -4.323 -20.990 1.00 75.88 97 LYS A C 1
ATOM 794 O O . LYS A 1 97 ? 6.241 -4.829 -21.523 1.00 75.88 97 LYS A O 1
ATOM 799 N N . HIS A 1 98 ? 4.918 -4.591 -19.728 1.00 76.62 98 HIS A N 1
ATOM 800 C CA . HIS A 1 98 ? 5.675 -5.503 -18.873 1.00 76.62 98 HIS A CA 1
ATOM 801 C C . HIS A 1 98 ? 5.510 -6.973 -19.274 1.00 76.62 98 HIS A C 1
ATOM 803 O O . HIS A 1 98 ? 6.503 -7.700 -19.333 1.00 76.62 98 HIS A O 1
ATOM 809 N N . PHE A 1 99 ? 4.276 -7.404 -19.545 1.00 78.50 99 PHE A N 1
ATOM 810 C CA . PHE A 1 99 ? 3.949 -8.800 -19.840 1.00 78.50 99 PHE A CA 1
ATOM 811 C C . PHE A 1 99 ? 4.096 -9.139 -21.325 1.00 78.50 99 PHE A C 1
ATOM 813 O O . PHE A 1 99 ? 4.660 -10.178 -21.659 1.00 78.50 99 PHE A O 1
ATOM 820 N N . PHE A 1 100 ? 3.668 -8.244 -22.212 1.00 76.50 100 PHE A N 1
ATOM 821 C CA . PHE A 1 100 ? 3.647 -8.459 -23.660 1.00 76.50 100 PHE A CA 1
ATOM 822 C C . PHE A 1 100 ? 4.836 -7.811 -24.386 1.00 76.50 100 PHE A C 1
ATOM 824 O O . PHE A 1 100 ? 4.921 -7.877 -25.609 1.00 76.50 100 PHE A O 1
ATOM 831 N N . LYS A 1 101 ? 5.791 -7.215 -23.648 1.00 65.38 101 LYS A N 1
ATOM 832 C CA . LYS A 1 101 ? 6.991 -6.541 -24.191 1.00 65.38 101 LYS A CA 1
ATOM 833 C C . LYS A 1 101 ? 6.667 -5.494 -25.265 1.00 65.38 101 LYS A C 1
ATOM 835 O O . LYS A 1 101 ? 7.458 -5.310 -26.182 1.00 65.38 101 LYS A O 1
ATOM 840 N N . GLY A 1 102 ? 5.524 -4.821 -25.119 1.00 57.75 102 GLY A N 1
ATOM 841 C CA . GLY A 1 102 ? 5.095 -3.650 -25.882 1.00 57.75 102 GLY A CA 1
ATOM 842 C C . GLY A 1 102 ? 5.513 -3.653 -27.351 1.00 57.75 102 GLY A C 1
ATOM 843 O O . GLY A 1 102 ? 6.488 -2.994 -27.706 1.00 57.75 102 GLY A O 1
ATOM 844 N N . GLN A 1 103 ? 4.723 -4.294 -28.214 1.00 52.16 103 GLN A N 1
ATOM 845 C CA . GLN A 1 103 ? 4.642 -3.884 -29.617 1.00 52.16 103 GLN A CA 1
ATOM 846 C C . GLN A 1 103 ? 3.964 -2.507 -29.673 1.00 52.16 103 GLN A C 1
ATOM 848 O O . GLN A 1 103 ? 2.826 -2.361 -30.106 1.00 52.16 103 GLN A O 1
ATOM 853 N N . ALA A 1 104 ? 4.652 -1.474 -29.190 1.00 54.72 104 ALA A N 1
ATOM 854 C CA . ALA A 1 104 ? 4.365 -0.133 -29.647 1.00 54.72 104 ALA A CA 1
ATOM 855 C C . ALA A 1 104 ? 4.794 -0.139 -31.111 1.00 54.72 104 ALA A C 1
ATOM 857 O O . ALA A 1 104 ? 5.987 -0.121 -31.390 1.00 54.72 104 ALA A O 1
ATOM 858 N N . PHE A 1 105 ? 3.850 -0.279 -32.039 1.00 54.00 105 PHE A N 1
ATOM 859 C CA . PHE A 1 105 ? 4.10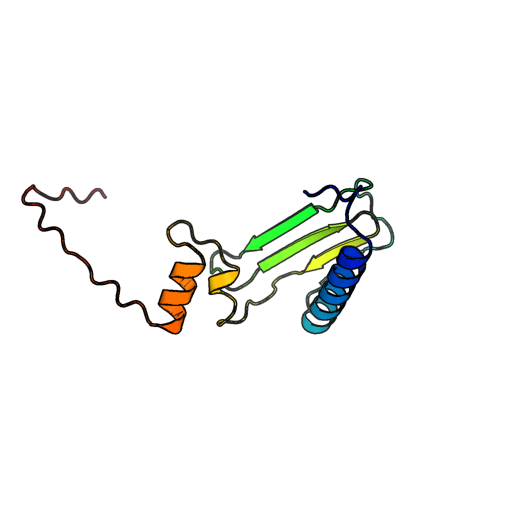8 0.047 -33.433 1.00 54.00 105 PHE A CA 1
ATOM 860 C C . PHE A 1 105 ? 4.299 1.564 -33.454 1.00 54.00 105 PHE A C 1
ATOM 862 O O . PHE A 1 105 ? 3.307 2.271 -33.259 1.00 54.00 105 PHE A O 1
ATOM 869 N N . PRO A 1 106 ? 5.527 2.102 -33.599 1.00 49.81 106 PRO A N 1
ATOM 870 C CA . PRO A 1 106 ? 5.662 3.527 -33.809 1.00 49.81 106 PRO A CA 1
ATOM 871 C C . PRO A 1 106 ? 4.982 3.813 -35.147 1.00 49.81 106 PRO A C 1
ATOM 873 O O . PRO A 1 106 ? 5.509 3.486 -36.209 1.00 49.81 106 PRO A O 1
ATOM 876 N N . SER A 1 107 ? 3.774 4.369 -35.119 1.00 56.28 107 SER A N 1
ATOM 877 C CA . SER A 1 107 ? 3.225 5.007 -36.303 1.00 56.28 107 SER A CA 1
ATOM 878 C C . SER A 1 107 ? 4.056 6.267 -36.499 1.00 56.28 107 SER A C 1
ATOM 880 O O . SER A 1 107 ? 3.770 7.305 -35.904 1.00 56.28 107 SER A O 1
ATOM 882 N N . CYS A 1 108 ? 5.143 6.154 -37.259 1.00 53.50 108 CYS A N 1
ATOM 883 C CA . CYS A 1 108 ? 5.849 7.314 -37.770 1.00 53.50 108 CYS A CA 1
ATOM 884 C C . CYS A 1 108 ? 4.848 8.073 -38.644 1.00 53.50 108 CYS A C 1
ATOM 886 O O . CYS A 1 108 ? 4.628 7.717 -39.800 1.00 53.50 108 CYS A O 1
ATOM 888 N N . VAL A 1 109 ? 4.191 9.083 -38.080 1.00 55.81 109 VAL A N 1
ATOM 889 C CA . VAL A 1 109 ? 3.555 10.114 -38.890 1.00 55.81 109 VAL A CA 1
ATOM 890 C C . VAL A 1 109 ? 4.698 10.840 -39.580 1.00 55.81 109 VAL A C 1
ATOM 892 O O . VAL A 1 109 ? 5.485 11.534 -38.940 1.00 55.81 109 VAL A O 1
ATOM 895 N N . VAL A 1 110 ? 4.849 10.592 -40.880 1.00 54.75 110 VAL A N 1
ATOM 896 C CA . VAL A 1 110 ? 5.677 11.421 -41.753 1.00 54.75 110 VAL A CA 1
ATOM 897 C C . VAL A 1 110 ? 4.957 12.759 -41.846 1.00 54.75 110 VAL A C 1
ATOM 899 O O . VAL A 1 110 ? 4.119 12.958 -42.722 1.00 54.75 110 VAL A O 1
ATOM 902 N N . ASP A 1 111 ? 5.212 13.638 -40.882 1.00 42.88 111 ASP A N 1
ATOM 903 C CA . ASP A 1 111 ? 4.797 15.024 -40.998 1.00 42.88 111 ASP A CA 1
ATOM 904 C C . ASP A 1 111 ? 5.814 15.728 -41.895 1.00 42.88 111 ASP A C 1
ATOM 906 O O . ASP A 1 111 ? 7.015 15.758 -41.619 1.00 42.88 111 ASP A O 1
ATOM 910 N N . ASN A 1 112 ? 5.339 16.224 -43.032 1.00 49.62 112 ASN A N 1
ATOM 911 C CA . ASN A 1 112 ? 6.171 16.791 -44.089 1.00 49.62 112 ASN A CA 1
ATOM 912 C C . ASN A 1 112 ? 6.475 18.279 -43.825 1.00 49.62 112 ASN A C 1
ATOM 914 O O . ASN A 1 112 ? 6.668 19.059 -44.757 1.00 49.62 112 ASN A O 1
ATOM 918 N N . SER A 1 113 ? 6.508 18.688 -42.554 1.00 54.47 113 SER A N 1
ATOM 919 C CA . SER A 1 113 ? 6.945 20.015 -42.132 1.00 54.47 113 SER A CA 1
ATOM 920 C C . SER A 1 113 ? 7.990 19.901 -41.027 1.00 54.47 113 SER A C 1
ATOM 922 O O . SER A 1 113 ? 7.671 19.572 -39.891 1.00 54.47 113 SER A O 1
ATOM 924 N N . LEU A 1 114 ? 9.247 20.157 -41.406 1.00 47.81 114 LEU A N 1
ATOM 925 C CA . LEU A 1 114 ? 10.347 20.681 -40.584 1.00 47.81 114 LEU A CA 1
ATOM 926 C C . LEU A 1 114 ? 10.152 20.527 -39.064 1.00 47.81 114 LEU A C 1
ATOM 928 O O . LEU A 1 114 ? 9.721 21.456 -38.383 1.00 47.81 114 LEU A O 1
ATOM 932 N N . ALA A 1 115 ? 10.507 19.356 -38.537 1.00 49.72 115 ALA A N 1
ATOM 933 C CA . ALA A 1 115 ? 10.568 19.118 -37.103 1.00 49.72 115 ALA A CA 1
ATOM 934 C C . ALA A 1 115 ? 11.589 20.075 -36.459 1.00 49.72 115 ALA A C 1
ATOM 936 O O . ALA A 1 115 ? 12.799 19.886 -36.585 1.00 49.72 115 ALA A O 1
ATOM 937 N N . GLN A 1 116 ? 11.105 21.108 -35.766 1.00 45.62 116 GLN A N 1
ATOM 938 C CA . GLN A 1 116 ? 11.896 21.809 -34.760 1.00 45.62 116 GLN A CA 1
ATOM 939 C C . GLN A 1 116 ? 11.988 20.899 -33.537 1.00 45.62 116 GLN A C 1
ATOM 941 O O . GLN A 1 116 ? 11.041 20.764 -32.765 1.00 45.62 116 GLN A O 1
ATOM 946 N N . THR A 1 117 ? 13.130 20.238 -33.379 1.00 53.56 117 THR A N 1
ATOM 947 C CA . THR A 1 117 ? 13.531 19.681 -32.089 1.00 53.56 117 THR A CA 1
ATOM 948 C C . THR A 1 117 ? 13.802 20.860 -31.160 1.00 53.56 117 THR A C 1
ATOM 950 O O . THR A 1 117 ? 14.772 21.588 -31.375 1.00 53.56 117 THR A O 1
ATOM 953 N N . PHE A 1 118 ? 12.928 21.097 -30.185 1.00 52.19 118 PHE A N 1
ATOM 954 C CA . PHE A 1 118 ? 13.237 22.020 -29.097 1.00 52.19 118 PHE A CA 1
ATOM 955 C C . PHE A 1 11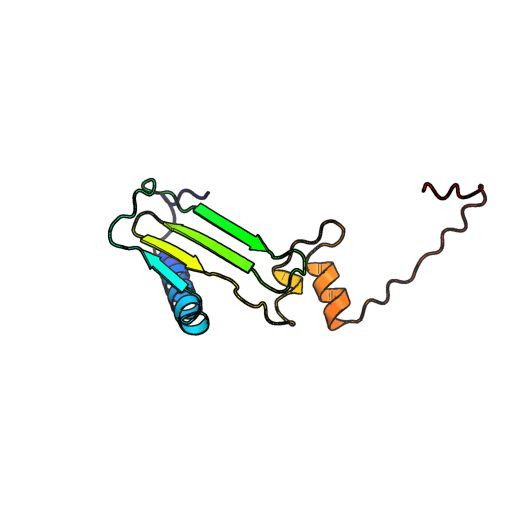8 ? 14.207 21.327 -28.133 1.00 52.19 118 PHE A C 1
ATOM 957 O O . PHE A 1 118 ? 13.972 20.180 -27.747 1.00 52.19 118 PHE A O 1
ATOM 964 N N . ASP A 1 119 ? 15.306 22.032 -27.860 1.00 40.53 119 ASP A N 1
ATOM 965 C CA . ASP A 1 119 ? 16.278 21.809 -26.779 1.00 40.53 119 ASP A CA 1
ATOM 966 C C . ASP A 1 119 ? 15.584 21.774 -25.405 1.00 40.53 119 ASP A C 1
ATOM 968 O O . ASP A 1 119 ? 14.709 22.647 -25.174 1.00 40.53 119 ASP A O 1
#

Radius of gyration: 20.46 Å; Cα contacts (8 Å, |Δi|>4): 142; chains: 1; bounding box: 38×32×66 Å

Nearest PDB structures (foldseek):
  6lt0-assembly1_F  TM=3.984E-01  e=5.429E-01  Homo sapiens
  3ue1-assembly1_A  TM=7.234E-01  e=2.517E+00  Acinetobacter baumannii
  3ue1-assembly1_B  TM=7.214E-01  e=3.049E+00  Acinetobacter baumannii
  8avx-assembly1_A  TM=2.922E-01  e=1.715E+00  Deinococcus radiodurans R1 = ATCC 13939 = DSM 20539
  3nhq-assembly1_B  TM=3.363E-01  e=4.197E+00  Pseudomonas aeruginosa

Mean predicted aligned error: 11.88 Å

Foldseek 3Di:
DDFPPPPDPVVVVVVVVVVVVCCVVQVVFKDKDQPDLPDDPRDKDWDWDADPVLQFIWIWIRYNRMIMTGPGHGDDLQCSLQPDDDPVDHSVRSNCCSPVVDPPVPPPPPPVDDDDPDD

Organism: NCBI:txid36148

Sequence (119 aa):
SVNFEKIPAFWKNVTYKAYAAMRFAAYQYVSEDFISPNNPPNQIEFNANFAPDLRSVNLTMAAPLFTAQFKNLRLNRNIRPWVVMHPDYTPLQLADKHFFKGQAFPSCVVDNSLAQTFD

pLDDT: mean 76.44, std 12.19, range [40.53, 89.75]